Protein AF-A0AAN4IHB3-F1 (afdb_monomer_lite)

Foldseek 3Di:
DDDAWWAWDWDDDPPDIDIDIAAQVNDDDDDDDDDDDFDQDDDDPDADWDADPVGGTGDGPPDQDDDAKDKFWAFDQPIFQQNTKDWDAADKDWDKDWFWWFKFQQAADVVRHTDIDTFTWIWTWDDDPRTIIIHTHGNHDGDHDTPDIDGPRDIIIMDHCPSVD

Radius of gyration: 20.13 Å; chains: 1; bounding box: 43×37×68 Å

Organism: Citrobacter freundii (NCBI:txid546)

Secondary structure (DSSP, 8-state):
-PPPP-EEEEEEETTEEEEEEE-TT--------------PPPPPSSS-EEE-TTS-EEEETTPPP----EEES-SSTTTSGGG-EEEEES-EEE---EEEEEEEEEEE-TTS-EEEEEEEEEEEEEEETTEEEEEEE-S----SEEEEEEE--PPEEEEEGGGT-

pLDDT: mean 88.19, std 8.48, range [37.94, 96.31]

Structure (mmCIF, N/CA/C/O backbone):
data_AF-A0AAN4IHB3-F1
#
_entry.id   AF-A0AAN4IHB3-F1
#
loop_
_atom_site.group_PDB
_atom_site.id
_atom_site.type_symbol
_atom_site.label_atom_id
_atom_site.label_alt_id
_atom_site.label_comp_id
_atom_site.label_asym_id
_atom_site.label_entity_id
_atom_site.label_seq_id
_atom_site.pdbx_PDB_ins_code
_atom_site.Cartn_x
_atom_site.Cartn_y
_atom_site.Cartn_z
_atom_site.occupancy
_atom_site.B_iso_or_equiv
_atom_site.auth_seq_id
_atom_site.auth_comp_id
_atom_site.auth_asym_id
_atom_site.auth_atom_id
_atom_site.pdbx_PDB_model_num
ATOM 1 N N . MET A 1 1 ? -12.078 -13.167 -17.484 1.00 37.94 1 MET A N 1
ATOM 2 C CA . MET A 1 1 ? -10.617 -12.961 -17.366 1.00 37.94 1 MET A CA 1
ATOM 3 C C . MET A 1 1 ? -10.336 -12.475 -15.957 1.00 37.94 1 MET A C 1
ATOM 5 O O . MET A 1 1 ? -11.046 -11.578 -15.523 1.00 37.94 1 MET A O 1
ATOM 9 N N . ALA A 1 2 ? -9.388 -13.082 -15.239 1.00 45.06 2 ALA A N 1
ATOM 10 C CA . ALA A 1 2 ? -9.031 -12.649 -13.887 1.00 45.06 2 ALA A CA 1
ATOM 11 C C . ALA A 1 2 ? -8.479 -11.215 -13.905 1.00 45.06 2 ALA A C 1
ATOM 13 O O . ALA A 1 2 ? -7.777 -10.838 -14.854 1.00 45.06 2 ALA A O 1
ATOM 14 N N . ALA A 1 3 ? -8.816 -10.435 -12.877 1.00 52.41 3 ALA A N 1
ATOM 15 C CA . ALA A 1 3 ? -8.308 -9.084 -12.710 1.00 52.41 3 ALA A CA 1
ATOM 16 C C . ALA A 1 3 ? -6.773 -9.095 -12.721 1.00 52.41 3 ALA A C 1
ATOM 18 O O . ALA A 1 3 ? -6.145 -9.954 -12.103 1.00 52.41 3 ALA A O 1
ATOM 19 N N . GLY A 1 4 ? -6.156 -8.183 -13.472 1.00 57.69 4 GLY A N 1
ATOM 20 C CA . GLY A 1 4 ? -4.711 -7.982 -13.366 1.00 57.69 4 GLY A CA 1
ATOM 21 C C . GLY A 1 4 ? -4.366 -7.355 -12.010 1.00 57.69 4 GLY A C 1
ATOM 22 O O . GLY A 1 4 ? -5.168 -6.559 -11.518 1.00 57.69 4 GLY A O 1
ATOM 23 N N . PRO A 1 5 ? -3.199 -7.661 -11.415 1.00 70.44 5 PRO A N 1
ATOM 24 C CA . PRO A 1 5 ? -2.742 -6.961 -10.219 1.00 70.44 5 PRO A CA 1
ATOM 25 C C . PRO A 1 5 ? -2.648 -5.450 -10.483 1.00 70.44 5 PRO A C 1
ATOM 27 O O . PRO A 1 5 ? -2.349 -5.024 -11.604 1.00 70.44 5 PRO A O 1
ATOM 30 N N . GLY A 1 6 ? -2.973 -4.650 -9.467 1.00 80.19 6 GLY A N 1
ATOM 31 C CA . GLY A 1 6 ? -3.081 -3.197 -9.577 1.00 80.19 6 GLY A CA 1
ATOM 32 C C . GLY A 1 6 ? -2.023 -2.447 -8.774 1.00 80.19 6 GLY A C 1
ATOM 33 O O . GLY A 1 6 ? -1.574 -2.914 -7.728 1.00 80.19 6 GLY A O 1
ATOM 34 N N . LEU A 1 7 ? -1.651 -1.268 -9.273 1.00 86.75 7 LEU A N 1
ATOM 35 C CA . LEU A 1 7 ? -0.982 -0.227 -8.499 1.00 86.75 7 LEU A CA 1
ATOM 36 C C . LEU A 1 7 ? -1.986 0.352 -7.503 1.00 86.75 7 LEU A C 1
ATOM 38 O O . LEU A 1 7 ? -3.104 0.682 -7.906 1.00 86.75 7 LEU A O 1
ATOM 42 N N . ILE A 1 8 ? -1.572 0.513 -6.247 1.00 90.81 8 ILE A N 1
ATOM 43 C CA . ILE A 1 8 ? -2.378 1.128 -5.191 1.00 90.81 8 ILE A CA 1
ATOM 44 C C . ILE A 1 8 ? -1.759 2.480 -4.826 1.00 90.81 8 ILE A C 1
ATOM 46 O O . ILE A 1 8 ? -0.542 2.604 -4.681 1.00 90.81 8 ILE A O 1
ATOM 50 N N . SER A 1 9 ? -2.600 3.493 -4.646 1.00 88.75 9 SER A N 1
ATOM 51 C CA . SER A 1 9 ? -2.222 4.821 -4.169 1.00 88.75 9 SER A CA 1
ATOM 52 C C . SER A 1 9 ? -3.198 5.305 -3.106 1.00 88.75 9 SER A C 1
ATOM 54 O O . SER A 1 9 ? -4.381 4.980 -3.142 1.00 88.75 9 SER A O 1
ATOM 56 N N . ALA A 1 10 ? -2.709 6.119 -2.178 1.00 89.81 10 ALA A N 1
ATOM 57 C CA . ALA A 1 10 ? -3.547 6.827 -1.225 1.00 89.81 10 ALA A CA 1
ATOM 58 C C . ALA A 1 10 ? -3.135 8.296 -1.167 1.00 89.81 10 ALA A C 1
ATOM 60 O O . ALA A 1 10 ? -1.961 8.633 -1.327 1.00 89.81 10 ALA A O 1
ATOM 61 N N . SER A 1 11 ? -4.104 9.169 -0.926 1.00 89.19 11 SER A N 1
ATOM 62 C CA . SER A 1 11 ? -3.882 10.597 -0.740 1.00 89.19 11 SER A CA 1
ATOM 63 C C . SER A 1 11 ? -4.783 11.145 0.361 1.00 89.19 11 SER A C 1
ATOM 65 O O . SER A 1 11 ? -5.817 10.568 0.701 1.00 89.19 11 SER A O 1
ATOM 67 N N . LYS A 1 12 ? -4.373 12.271 0.944 1.00 87.69 12 LYS A N 1
ATOM 68 C CA . LYS A 1 12 ? -5.167 13.021 1.913 1.00 87.69 12 LYS A CA 1
ATOM 69 C C . LYS A 1 12 ? -5.297 14.456 1.426 1.00 87.69 12 LYS A C 1
ATOM 71 O O . LYS A 1 12 ? -4.289 15.106 1.159 1.00 87.69 12 LYS A O 1
ATOM 76 N N . SER A 1 13 ? -6.525 14.955 1.360 1.00 89.44 13 SER A N 1
ATOM 77 C CA . SER A 1 13 ? -6.823 16.361 1.094 1.00 89.44 13 SER A CA 1
ATOM 78 C C . SER A 1 13 ? -7.786 16.874 2.161 1.00 89.44 13 SER A C 1
ATOM 80 O O . SER A 1 13 ? -8.931 16.427 2.256 1.00 89.44 13 SER A O 1
ATOM 82 N N . GLY A 1 14 ? -7.300 17.772 3.024 1.00 87.06 14 GLY A N 1
ATOM 83 C CA . GLY A 1 14 ? -8.036 18.211 4.210 1.00 87.06 14 GLY A CA 1
ATOM 84 C C . GLY A 1 14 ? -8.422 17.026 5.103 1.00 87.06 14 GLY A C 1
ATOM 85 O O . GLY A 1 14 ? -7.555 16.278 5.557 1.00 87.06 14 GLY A O 1
ATOM 86 N N . ASN A 1 15 ? -9.727 16.846 5.316 1.00 82.12 15 ASN A N 1
ATOM 87 C CA . ASN A 1 15 ? -10.295 15.743 6.101 1.00 82.12 15 ASN A CA 1
ATOM 88 C C . ASN A 1 15 ? -10.714 14.530 5.251 1.00 82.12 15 ASN A C 1
ATOM 90 O O . ASN A 1 15 ? -11.292 13.590 5.786 1.00 82.12 15 ASN A O 1
ATOM 94 N N . THR A 1 16 ? -10.443 14.539 3.943 1.00 84.56 16 THR A N 1
ATOM 95 C CA . THR A 1 16 ? -10.779 13.425 3.048 1.00 84.56 16 THR A CA 1
ATOM 96 C C . THR A 1 16 ? -9.549 12.567 2.808 1.00 84.56 16 THR A C 1
ATOM 98 O O . THR A 1 16 ? -8.507 13.077 2.387 1.00 84.56 16 THR A O 1
ATOM 101 N N . PHE A 1 17 ? -9.684 11.267 3.051 1.00 86.06 17 PHE A N 1
ATOM 102 C CA . PHE A 1 17 ? -8.721 10.264 2.620 1.00 86.06 17 PHE A CA 1
ATOM 103 C C . PHE A 1 17 ? -9.268 9.566 1.376 1.00 86.06 17 PHE A C 1
ATOM 105 O O . PHE A 1 17 ? -10.386 9.054 1.400 1.00 86.06 17 PHE A O 1
ATOM 112 N N . SER A 1 18 ? -8.479 9.546 0.308 1.00 89.94 18 SER A N 1
ATOM 113 C CA . SER A 1 18 ? -8.804 8.845 -0.932 1.00 89.94 18 SER A CA 1
ATOM 114 C C . SER A 1 18 ? -7.840 7.689 -1.115 1.00 89.94 18 SER A C 1
ATOM 116 O O . SER A 1 18 ? -6.635 7.842 -0.901 1.00 89.94 18 SER A O 1
ATOM 118 N N . VAL A 1 19 ? -8.369 6.538 -1.514 1.00 90.31 19 VAL A N 1
ATOM 119 C CA . VAL A 1 19 ? -7.569 5.387 -1.923 1.00 90.31 19 VAL A CA 1
ATOM 120 C C . VAL A 1 19 ? -8.023 5.005 -3.315 1.00 90.31 19 VAL A C 1
ATOM 122 O O . VAL A 1 19 ? -9.213 4.835 -3.571 1.00 90.31 19 VAL A O 1
ATOM 125 N N . ASP A 1 20 ? -7.050 4.867 -4.196 1.00 89.06 20 ASP A N 1
ATOM 126 C CA . ASP A 1 20 ? -7.250 4.552 -5.592 1.00 89.06 20 ASP A CA 1
ATOM 127 C C . ASP A 1 20 ? -6.417 3.324 -5.922 1.00 89.06 20 ASP A C 1
ATOM 129 O O . ASP A 1 20 ? -5.296 3.145 -5.440 1.00 89.06 20 ASP A O 1
ATOM 133 N N . ALA A 1 21 ? -6.954 2.478 -6.785 1.00 87.75 21 ALA A N 1
ATOM 134 C CA . ALA A 1 21 ? -6.192 1.402 -7.374 1.00 87.75 21 ALA A CA 1
ATOM 135 C C . ALA A 1 21 ? -6.494 1.330 -8.862 1.00 87.75 21 ALA A C 1
ATOM 137 O O . ALA A 1 21 ? -7.573 1.693 -9.332 1.00 87.75 21 ALA A O 1
ATOM 138 N N . SER A 1 22 ? -5.518 0.878 -9.631 1.00 86.50 22 SER A N 1
ATOM 139 C CA . SER A 1 22 ? -5.685 0.712 -11.068 1.00 86.50 22 SER A CA 1
ATOM 140 C C . SER A 1 22 ? -4.794 -0.405 -11.579 1.00 86.50 22 SER A C 1
ATOM 142 O O . SER A 1 22 ? -3.651 -0.558 -11.160 1.00 86.50 22 SER A O 1
ATOM 144 N N . ASN A 1 23 ? -5.323 -1.199 -12.503 1.00 83.56 23 ASN A N 1
ATOM 145 C CA . ASN A 1 23 ? -4.562 -2.226 -13.201 1.00 83.56 23 ASN A CA 1
ATOM 146 C C . ASN A 1 23 ? -4.462 -1.871 -14.680 1.00 83.56 23 ASN A C 1
ATOM 148 O O . ASN A 1 23 ? -5.404 -1.338 -15.273 1.00 83.56 23 ASN A O 1
ATOM 152 N N . TYR A 1 24 ? -3.338 -2.232 -15.293 1.00 78.56 24 TYR A N 1
ATOM 153 C CA . TYR A 1 24 ? -3.080 -1.931 -16.700 1.00 78.56 24 TYR A CA 1
ATOM 154 C C . TYR A 1 24 ? -4.134 -2.531 -17.647 1.00 78.56 24 TYR A C 1
ATOM 156 O O . TYR A 1 24 ? -4.400 -1.979 -18.712 1.00 78.56 24 TYR A O 1
ATOM 164 N N . ARG A 1 25 ? -4.760 -3.652 -17.256 1.00 80.94 25 ARG A N 1
ATOM 165 C CA . ARG A 1 25 ? -5.794 -4.339 -18.045 1.00 80.94 25 ARG A CA 1
ATOM 166 C C . ARG A 1 25 ? -7.141 -3.623 -18.023 1.00 80.94 25 ARG A C 1
ATOM 168 O O . ARG A 1 25 ? -8.042 -4.055 -18.737 1.00 80.94 25 ARG A O 1
ATOM 175 N N . ARG A 1 26 ? -7.304 -2.587 -17.188 1.00 78.69 26 ARG A N 1
ATOM 176 C CA . ARG A 1 26 ? -8.586 -1.911 -16.919 1.00 78.69 26 ARG A CA 1
ATOM 177 C C . ARG A 1 26 ? -9.715 -2.896 -16.591 1.00 78.69 26 ARG A C 1
ATOM 179 O O . ARG A 1 26 ? -10.878 -2.671 -16.905 1.00 78.69 26 ARG A O 1
ATOM 186 N N . SER A 1 27 ? -9.342 -4.016 -15.981 1.00 82.38 27 SER A N 1
ATOM 187 C CA . SER A 1 27 ? -10.264 -5.057 -15.536 1.00 82.38 27 SER A CA 1
ATOM 188 C C . SER A 1 27 ? -10.912 -4.662 -14.211 1.00 82.38 27 SER A C 1
ATOM 190 O O . SER A 1 27 ? -10.299 -3.936 -13.431 1.00 82.38 27 SER A O 1
ATOM 192 N N . ALA A 1 28 ? -12.137 -5.125 -13.957 1.00 83.44 28 ALA A N 1
ATOM 193 C CA . ALA A 1 28 ? -12.810 -4.909 -12.678 1.00 83.44 28 ALA A CA 1
ATOM 194 C C . ALA A 1 28 ? -12.116 -5.699 -11.555 1.00 83.44 28 ALA A C 1
ATOM 196 O O . ALA A 1 28 ? -11.705 -6.837 -11.772 1.00 83.44 28 ALA A O 1
ATOM 197 N N . PHE A 1 29 ? -12.011 -5.104 -10.368 1.00 84.25 29 PHE A N 1
ATOM 198 C CA . PHE A 1 29 ? -11.476 -5.721 -9.151 1.00 84.25 29 PHE A CA 1
ATOM 199 C C . PHE A 1 29 ? -12.149 -5.102 -7.920 1.00 84.25 29 PHE A C 1
ATOM 201 O O . PHE A 1 29 ? -12.797 -4.060 -8.026 1.00 84.25 29 PHE A O 1
ATOM 208 N N . VAL A 1 30 ? -11.995 -5.746 -6.764 1.00 87.94 30 VAL A N 1
ATOM 209 C CA . VAL A 1 30 ? -12.424 -5.214 -5.466 1.00 87.94 30 VAL A CA 1
ATOM 210 C C . VAL A 1 30 ? -11.193 -4.694 -4.737 1.00 87.94 30 VAL A C 1
ATOM 212 O O . VAL A 1 30 ? -10.177 -5.385 -4.682 1.00 87.94 30 VAL A O 1
ATOM 215 N N . LEU A 1 31 ? -11.283 -3.475 -4.209 1.00 88.25 31 LEU A N 1
ATOM 216 C CA . LEU A 1 31 ? -10.288 -2.908 -3.309 1.00 88.25 31 LEU A CA 1
ATOM 217 C C . LEU A 1 31 ? -10.873 -2.877 -1.902 1.00 88.25 31 LEU A C 1
ATOM 219 O O . LEU A 1 31 ? -11.889 -2.226 -1.669 1.00 88.25 31 LEU A O 1
ATOM 223 N N . GLU A 1 32 ? -10.203 -3.554 -0.982 1.00 91.06 32 GLU A N 1
ATOM 224 C CA . GLU A 1 32 ? -10.460 -3.455 0.448 1.00 91.06 32 GLU A CA 1
ATOM 225 C C . GLU A 1 32 ? -9.400 -2.535 1.061 1.00 91.06 32 GLU A C 1
ATOM 227 O O . GLU A 1 32 ? -8.202 -2.710 0.824 1.00 91.06 32 GLU A O 1
ATOM 232 N N . ALA A 1 33 ? -9.840 -1.500 1.778 1.00 90.06 33 ALA A N 1
ATOM 233 C CA . ALA A 1 33 ? -8.970 -0.464 2.323 1.00 90.06 33 ALA A CA 1
ATOM 234 C C . ALA A 1 33 ? -9.231 -0.278 3.819 1.00 90.06 33 ALA A C 1
ATOM 236 O O . ALA A 1 33 ? -10.370 -0.079 4.240 1.00 90.06 33 ALA A O 1
ATOM 237 N N . TYR A 1 34 ? -8.155 -0.285 4.605 1.00 89.25 34 TYR A N 1
ATOM 238 C CA . TYR A 1 34 ? -8.191 -0.094 6.052 1.00 89.25 34 TYR A CA 1
ATOM 239 C C . TYR A 1 34 ? -7.647 1.293 6.392 1.00 89.25 34 TYR A C 1
ATOM 241 O O . TYR A 1 34 ? -6.528 1.642 6.008 1.00 89.25 34 TYR A O 1
ATOM 249 N N . PHE A 1 35 ? -8.429 2.079 7.131 1.00 85.38 35 PHE A N 1
ATOM 250 C CA . PHE A 1 35 ? -8.021 3.395 7.613 1.00 85.38 35 PHE A CA 1
ATOM 251 C C . PHE A 1 35 ? -7.749 3.332 9.111 1.00 85.38 35 PHE A C 1
ATOM 253 O O . PHE A 1 35 ? -8.663 3.153 9.911 1.00 85.38 35 PHE A O 1
ATOM 260 N N . PHE A 1 36 ? -6.488 3.530 9.485 1.00 84.12 36 PHE A N 1
ATOM 261 C CA . PHE A 1 36 ? -6.084 3.710 10.875 1.00 84.12 36 PHE A CA 1
ATOM 262 C C . PHE A 1 36 ? -5.832 5.194 11.109 1.00 84.12 36 PHE A C 1
ATOM 264 O O . PHE A 1 36 ? -4.898 5.772 10.552 1.00 84.12 36 PHE A O 1
ATOM 271 N N . ALA A 1 37 ? -6.693 5.825 11.899 1.00 77.56 37 ALA A N 1
ATOM 272 C CA . ALA A 1 37 ? -6.620 7.248 12.184 1.00 77.56 37 ALA A CA 1
ATOM 273 C C . ALA A 1 37 ? -6.979 7.526 13.643 1.00 77.56 37 ALA A C 1
ATOM 275 O O . ALA A 1 37 ? -7.734 6.785 14.267 1.00 77.56 37 ALA A O 1
ATOM 276 N N . ILE A 1 38 ? -6.436 8.624 14.167 1.00 75.44 38 ILE A N 1
ATOM 277 C CA . ILE A 1 38 ? -6.793 9.159 15.477 1.00 75.44 38 ILE A CA 1
ATOM 278 C C . ILE A 1 38 ? -7.868 10.214 15.224 1.00 75.44 38 ILE A C 1
ATOM 280 O O . ILE A 1 38 ? -7.575 11.299 14.721 1.00 75.44 38 ILE A O 1
ATOM 284 N N . TYR A 1 39 ? -9.118 9.872 15.505 1.00 75.25 39 TYR A N 1
ATOM 285 C CA . TYR A 1 39 ? -10.249 10.793 15.483 1.00 75.25 39 TYR A CA 1
ATOM 286 C C . TYR A 1 39 ? -11.057 10.621 16.770 1.00 75.25 39 TYR A C 1
ATOM 288 O O . TYR A 1 39 ? -11.028 9.534 17.352 1.00 75.25 39 TYR A O 1
ATOM 296 N N . PRO A 1 40 ? -11.771 11.667 17.226 1.00 74.00 40 PRO A N 1
ATOM 297 C CA . PRO A 1 40 ? -12.680 11.535 18.354 1.00 74.00 40 PRO A CA 1
ATOM 298 C C . PRO A 1 40 ? -13.681 10.414 18.079 1.00 74.00 40 PRO A C 1
ATOM 300 O O . PRO A 1 40 ? -14.402 10.445 17.078 1.00 74.00 40 PRO A O 1
ATOM 303 N N . LEU A 1 41 ? -13.691 9.405 18.943 1.00 79.12 41 LEU A N 1
ATOM 304 C CA . LEU A 1 41 ? -14.595 8.272 18.806 1.00 79.12 41 LEU A CA 1
ATOM 305 C C . LEU A 1 41 ? -16.010 8.669 19.240 1.00 79.12 41 LEU A C 1
ATOM 307 O O . LEU A 1 41 ? -16.208 9.577 20.050 1.00 79.12 41 LEU A O 1
ATOM 311 N N . THR A 1 42 ? -17.008 7.960 18.725 1.00 85.69 42 THR A N 1
ATOM 312 C CA . THR A 1 42 ? -18.381 8.040 19.231 1.00 85.69 42 THR A CA 1
ATOM 313 C C . THR A 1 42 ? -18.539 7.132 20.443 1.00 85.69 42 THR A C 1
ATOM 315 O O . THR A 1 42 ? -18.002 6.025 20.455 1.00 85.69 42 THR A O 1
ATOM 318 N N . LEU A 1 43 ? -19.285 7.584 21.455 1.00 90.56 43 LEU A N 1
ATOM 319 C CA . LEU A 1 43 ? -19.589 6.761 22.626 1.00 90.56 43 LEU A CA 1
ATOM 320 C C . LEU A 1 43 ? -20.286 5.461 22.180 1.00 90.56 43 LEU A C 1
ATOM 322 O O . LEU A 1 43 ? -21.291 5.552 21.468 1.00 90.56 43 LEU A O 1
ATOM 326 N N . PRO A 1 44 ? -19.789 4.276 22.579 1.00 89.81 44 PRO A N 1
ATOM 327 C CA . PRO A 1 44 ? -20.403 3.020 22.187 1.00 89.81 44 PRO A CA 1
ATOM 328 C C . PRO A 1 44 ? -21.726 2.840 22.935 1.00 89.81 44 PRO A C 1
ATOM 330 O O . PRO A 1 44 ? -21.910 3.333 24.051 1.00 89.81 44 PRO A O 1
ATOM 333 N N . ALA A 1 45 ? -22.654 2.093 22.339 1.00 92.94 45 ALA A N 1
ATOM 334 C CA . ALA A 1 45 ? -23.946 1.806 22.965 1.00 92.94 45 ALA A CA 1
ATOM 335 C C . ALA A 1 45 ? -23.817 0.965 24.254 1.00 92.94 45 ALA A C 1
ATOM 337 O O . ALA A 1 45 ? -24.725 0.959 25.084 1.00 92.94 45 ALA A O 1
ATOM 338 N N . TRP A 1 46 ? -22.710 0.239 24.414 1.00 93.25 46 TRP A N 1
ATOM 339 C CA . TRP A 1 46 ? -22.420 -0.624 25.554 1.00 93.25 46 TRP A CA 1
ATOM 340 C C . TRP A 1 46 ? -20.909 -0.821 25.699 1.00 93.25 46 TRP A C 1
ATOM 342 O O . TRP A 1 46 ? -20.167 -0.644 24.738 1.00 93.25 46 TRP A O 1
ATOM 352 N N . GLY A 1 47 ? -20.467 -1.260 26.878 1.00 91.50 47 GLY A N 1
ATOM 353 C CA . GLY A 1 47 ? -19.087 -1.685 27.107 1.00 91.50 47 GLY A CA 1
ATOM 354 C C . GLY A 1 47 ? -18.236 -0.640 27.820 1.00 91.50 47 GLY A C 1
ATOM 355 O O . GLY A 1 47 ? -18.664 -0.058 28.816 1.00 91.50 47 GLY A O 1
ATOM 356 N N . VAL A 1 48 ? -16.999 -0.474 27.353 1.00 92.12 48 VAL A N 1
ATOM 357 C CA . VAL A 1 48 ? -15.979 0.358 28.000 1.00 92.12 48 VAL A CA 1
ATOM 358 C C . VAL A 1 48 ? -15.640 1.518 27.084 1.00 92.12 48 VAL A C 1
ATOM 360 O O . VAL A 1 48 ? -15.409 1.333 25.893 1.00 92.12 48 VAL A O 1
ATOM 363 N N . ALA A 1 49 ? -15.572 2.702 27.674 1.00 93.62 49 ALA A N 1
ATOM 364 C CA . ALA A 1 49 ? -15.137 3.932 27.045 1.00 93.62 49 ALA A CA 1
ATOM 365 C C . ALA A 1 49 ? -14.023 4.540 27.907 1.00 93.62 49 ALA A C 1
ATOM 367 O O . ALA A 1 49 ? -14.107 4.530 29.136 1.00 93.62 49 ALA A O 1
ATOM 368 N N . ILE A 1 50 ? -12.957 5.009 27.264 1.00 90.69 50 ILE A N 1
ATOM 369 C CA . ILE A 1 50 ? -11.793 5.615 27.911 1.00 90.69 50 ILE A CA 1
ATOM 370 C C . ILE A 1 50 ? -11.613 7.007 27.322 1.00 90.69 50 ILE A C 1
ATOM 372 O O . ILE A 1 50 ? -11.508 7.159 26.103 1.00 90.69 50 ILE A O 1
ATOM 376 N N . TRP A 1 51 ? -11.554 8.003 28.198 1.00 93.06 51 TRP A N 1
ATOM 377 C CA . TRP A 1 51 ? -11.324 9.397 27.846 1.00 93.06 51 TRP A CA 1
ATOM 378 C C . TRP A 1 51 ? -9.903 9.821 28.211 1.00 93.06 51 TRP A C 1
ATOM 380 O O . TRP A 1 51 ? -9.319 9.280 29.154 1.00 93.06 51 TRP A O 1
ATOM 390 N N . ASP A 1 52 ? -9.360 10.783 27.468 1.00 91.19 52 ASP A N 1
ATOM 391 C CA . ASP A 1 52 ? -8.169 11.518 27.896 1.00 91.19 52 ASP A CA 1
ATOM 392 C C . ASP A 1 52 ? -8.497 12.525 29.017 1.00 91.19 52 ASP A C 1
ATOM 394 O O . ASP A 1 52 ? -9.640 12.637 29.475 1.00 91.19 52 ASP A O 1
ATOM 398 N N . ALA A 1 53 ? -7.474 13.232 29.507 1.00 94.44 53 ALA A N 1
ATOM 399 C CA . ALA A 1 53 ? -7.624 14.189 30.604 1.00 94.44 53 ALA A CA 1
ATOM 400 C C . ALA A 1 53 ? -8.489 15.401 30.213 1.00 94.44 53 ALA A C 1
ATOM 402 O O . ALA A 1 53 ? -9.094 16.039 31.075 1.00 94.44 53 ALA A O 1
ATOM 403 N N . GLU A 1 54 ? -8.564 15.700 28.919 1.00 92.75 54 GLU A N 1
ATOM 404 C CA . GLU A 1 54 ? -9.329 16.784 28.318 1.00 92.75 54 GLU A CA 1
ATOM 405 C C . GLU A 1 54 ? -10.798 16.405 28.047 1.00 92.75 54 GLU A C 1
ATOM 407 O O . GLU A 1 54 ? -11.603 17.269 27.692 1.00 92.75 54 GLU A O 1
ATOM 412 N N . GLY A 1 55 ? -11.178 15.138 28.251 1.00 89.50 55 GLY A N 1
ATOM 413 C CA . GLY A 1 55 ? -12.541 14.638 28.062 1.00 89.50 55 GLY A CA 1
ATOM 414 C C . GLY A 1 55 ? -12.859 14.189 26.633 1.00 89.50 55 GLY A C 1
ATOM 415 O O . GLY A 1 55 ? -14.032 14.011 26.295 1.00 89.50 55 GLY A O 1
ATOM 416 N N . THR A 1 56 ? -11.852 13.972 25.788 1.00 89.69 56 THR A N 1
ATOM 417 C CA . THR A 1 56 ? -12.008 13.383 24.452 1.00 89.69 56 THR A CA 1
ATOM 418 C C . THR A 1 56 ? -12.046 11.865 24.560 1.00 89.69 56 THR A C 1
ATOM 420 O O . THR A 1 56 ? -11.217 11.258 25.233 1.00 89.69 56 THR A O 1
ATOM 423 N N . LEU A 1 57 ? -13.000 11.220 23.885 1.00 88.75 57 LEU A N 1
ATOM 424 C CA . LEU A 1 57 ? -13.079 9.761 23.854 1.00 88.75 57 LEU A CA 1
ATOM 425 C C . LEU A 1 57 ? -11.970 9.186 22.957 1.00 88.75 57 LEU A C 1
ATOM 427 O O . LEU A 1 57 ? -11.978 9.421 21.745 1.00 88.75 57 LEU A O 1
ATOM 431 N N . VAL A 1 58 ? -11.041 8.427 23.548 1.00 88.44 58 VAL A N 1
ATOM 432 C CA . VAL A 1 58 ? -9.821 7.938 22.876 1.00 88.44 58 VAL A CA 1
ATOM 433 C C . VAL A 1 58 ? -9.828 6.444 22.574 1.00 88.44 58 VAL A C 1
ATOM 435 O O . VAL A 1 58 ? -9.216 6.028 21.594 1.00 88.44 58 VAL A O 1
ATOM 438 N N . LEU A 1 59 ? -10.525 5.628 23.371 1.00 88.38 59 LEU A N 1
ATOM 439 C CA . LEU A 1 59 ? -10.679 4.191 23.128 1.00 88.38 59 LEU A CA 1
ATOM 440 C C . LEU A 1 59 ? -12.057 3.706 23.573 1.00 88.38 59 LEU A C 1
ATOM 442 O O . LEU A 1 59 ? -12.614 4.178 24.564 1.00 88.38 59 LEU A O 1
ATOM 446 N N . THR A 1 60 ? -12.578 2.719 22.855 1.00 90.62 60 THR A N 1
ATOM 447 C CA . THR A 1 60 ? -13.820 2.014 23.180 1.00 90.62 60 THR A CA 1
ATOM 448 C C . THR A 1 60 ? -13.626 0.508 23.026 1.00 90.62 60 THR A C 1
ATOM 450 O O . THR A 1 60 ? -12.658 0.066 22.408 1.00 90.62 60 THR A O 1
ATOM 453 N N . ASN A 1 61 ? -14.562 -0.299 23.522 1.00 87.62 61 ASN A N 1
ATOM 454 C CA . ASN A 1 61 ? -14.612 -1.738 23.232 1.00 87.62 61 ASN A CA 1
ATOM 455 C C . ASN A 1 61 ? -14.800 -2.068 21.739 1.00 87.62 61 ASN A C 1
ATOM 457 O O . ASN A 1 61 ? -14.581 -3.210 21.349 1.00 87.62 61 ASN A O 1
ATOM 461 N N . GLU A 1 62 ? -15.205 -1.100 20.917 1.00 86.00 62 GLU A N 1
ATOM 462 C CA . GLU A 1 62 ? -15.337 -1.255 19.463 1.00 86.00 62 GLU A CA 1
ATOM 463 C C . GLU A 1 62 ? -14.062 -0.819 18.715 1.00 86.00 62 GLU A C 1
ATOM 465 O O . GLU A 1 62 ? -13.932 -1.038 17.510 1.00 86.00 62 GLU A O 1
ATOM 470 N N . SER A 1 63 ? -13.091 -0.222 19.415 1.00 85.62 63 SER A N 1
ATOM 471 C CA . SER A 1 63 ? -11.838 0.237 18.820 1.00 85.62 63 SER A CA 1
ATOM 472 C C . SER A 1 63 ? -10.931 -0.938 18.455 1.00 85.62 63 SER A C 1
ATOM 474 O O . SER A 1 63 ? -10.606 -1.777 19.294 1.00 85.62 63 SER A O 1
ATOM 476 N N . ARG A 1 64 ? -10.446 -0.953 17.210 1.00 84.50 64 ARG A N 1
ATOM 477 C CA . ARG A 1 64 ? -9.398 -1.875 16.751 1.00 84.50 64 ARG A CA 1
ATOM 478 C C . ARG A 1 64 ? -8.058 -1.144 16.727 1.00 84.50 64 ARG A C 1
ATOM 480 O O . ARG A 1 64 ? -7.932 -0.094 16.101 1.00 84.50 64 ARG A O 1
ATOM 487 N N . VAL A 1 65 ? -7.065 -1.687 17.428 1.00 83.06 65 VAL A N 1
ATOM 488 C CA . VAL A 1 65 ? -5.727 -1.089 17.538 1.00 83.06 65 VAL A CA 1
ATOM 489 C C . VAL A 1 65 ? -4.801 -1.701 16.494 1.00 83.06 65 VAL A C 1
ATOM 491 O O . VAL A 1 65 ? -4.657 -2.921 16.426 1.00 83.06 65 VAL A O 1
ATOM 494 N N . LEU A 1 66 ? -4.132 -0.846 15.720 1.00 88.62 66 LEU A N 1
ATOM 495 C CA . LEU A 1 66 ? -3.053 -1.250 14.823 1.00 88.62 66 LEU A CA 1
ATOM 496 C C . LEU A 1 66 ? -1.871 -1.768 15.650 1.00 88.62 66 LEU A C 1
ATOM 498 O O . LEU A 1 66 ? -1.247 -0.991 16.372 1.00 88.62 66 LEU A O 1
ATOM 502 N N . SER A 1 67 ? -1.575 -3.065 15.572 1.00 82.94 67 SER A N 1
ATOM 503 C CA . SER A 1 67 ? -0.628 -3.710 16.499 1.00 82.94 67 SER A CA 1
ATOM 504 C C . SER A 1 67 ? 0.410 -4.620 15.837 1.00 82.94 67 SER A C 1
ATOM 506 O O . SER A 1 67 ? 1.477 -4.834 16.408 1.00 82.94 67 SER A O 1
ATOM 508 N N . ASP A 1 68 ? 0.158 -5.104 14.623 1.00 87.88 68 ASP A N 1
ATOM 509 C CA . ASP A 1 68 ? 0.923 -6.162 13.951 1.00 87.88 68 ASP A CA 1
ATOM 510 C C . ASP A 1 68 ? 1.567 -5.695 12.631 1.00 87.88 68 ASP A C 1
ATOM 512 O O . ASP A 1 68 ? 1.568 -6.391 11.611 1.00 87.88 68 ASP A O 1
ATOM 516 N N . LEU A 1 69 ? 2.166 -4.500 12.661 1.00 93.62 69 LEU A N 1
ATOM 517 C CA . LEU A 1 69 ? 2.932 -3.973 11.533 1.00 93.62 69 LEU A CA 1
ATOM 518 C C . LEU A 1 69 ? 4.114 -4.888 11.198 1.00 93.62 69 LEU A C 1
ATOM 520 O O . LEU A 1 69 ? 5.010 -5.118 12.010 1.00 93.62 69 LEU A O 1
ATOM 524 N N . THR A 1 70 ? 4.138 -5.35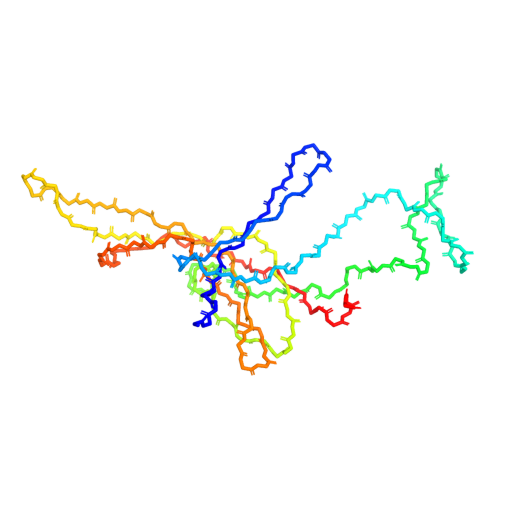9 9.959 1.00 95.44 70 THR A N 1
ATOM 525 C CA . THR A 1 70 ? 5.191 -6.204 9.407 1.00 95.44 70 THR A CA 1
ATOM 526 C C . THR A 1 70 ? 5.973 -5.440 8.351 1.00 95.44 70 THR A C 1
ATOM 528 O O . THR A 1 70 ? 5.40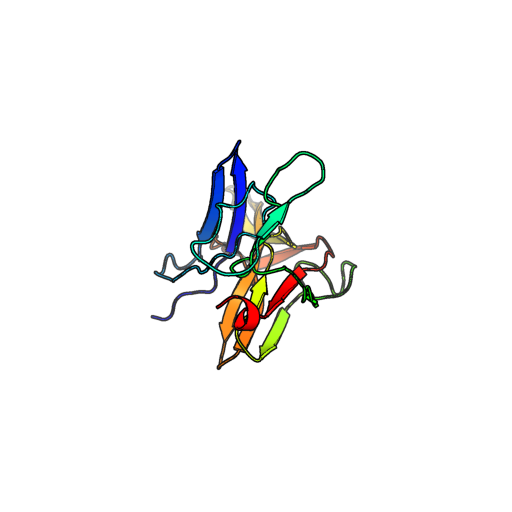6 -4.909 7.398 1.00 95.44 70 THR A O 1
ATOM 531 N N . THR A 1 71 ? 7.295 -5.424 8.489 1.00 95.19 71 THR A N 1
ATOM 532 C CA . THR A 1 71 ? 8.200 -4.861 7.482 1.00 95.19 71 THR A CA 1
ATOM 533 C C . THR A 1 71 ? 8.549 -5.916 6.436 1.00 95.19 71 THR A C 1
ATOM 535 O O . THR A 1 71 ? 9.017 -7.005 6.771 1.00 95.19 71 THR A O 1
ATOM 538 N N . ILE A 1 72 ? 8.358 -5.587 5.160 1.00 94.00 72 ILE A N 1
ATOM 539 C CA . ILE A 1 72 ? 8.663 -6.441 4.012 1.00 94.00 72 ILE A CA 1
ATOM 540 C C . ILE A 1 72 ? 9.805 -5.832 3.200 1.00 94.00 72 ILE A C 1
ATOM 542 O O . ILE A 1 72 ? 9.761 -4.670 2.792 1.00 94.00 72 ILE A O 1
ATOM 546 N N . GLY A 1 73 ? 10.797 -6.671 2.907 1.00 90.06 73 GLY A N 1
ATOM 547 C CA . GLY A 1 73 ? 12.019 -6.282 2.211 1.00 90.06 73 GLY A CA 1
ATOM 548 C C . GLY A 1 73 ? 13.105 -5.817 3.177 1.00 90.06 73 GLY A C 1
ATOM 549 O O . GLY A 1 73 ? 12.899 -5.746 4.388 1.00 90.06 73 GLY A O 1
ATOM 550 N N . SER A 1 74 ? 14.268 -5.496 2.620 1.00 90.56 74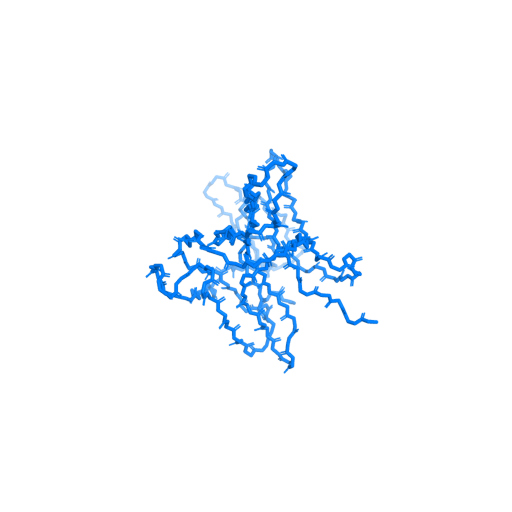 SER A N 1
ATOM 551 C CA . SER A 1 74 ? 15.375 -4.900 3.367 1.00 90.56 74 SER A CA 1
ATOM 552 C C . SER A 1 74 ? 15.748 -3.569 2.723 1.00 90.56 74 SER A C 1
ATOM 554 O O . SER A 1 74 ? 15.753 -3.491 1.493 1.00 90.56 74 SER A O 1
ATOM 556 N N . PRO A 1 75 ? 16.085 -2.531 3.509 1.00 85.50 75 PRO A N 1
ATOM 557 C CA . PRO A 1 75 ? 16.542 -1.271 2.943 1.00 85.50 75 PRO A CA 1
ATOM 558 C C . PRO A 1 75 ? 17.769 -1.470 2.042 1.00 85.50 75 PRO A C 1
ATOM 560 O O . PRO A 1 75 ? 18.691 -2.210 2.387 1.00 85.50 75 PRO A O 1
ATOM 563 N N . GLY A 1 76 ? 17.792 -0.778 0.906 1.00 87.31 76 GLY A N 1
ATOM 564 C CA . GLY A 1 76 ? 18.876 -0.803 -0.073 1.00 87.31 76 GLY A CA 1
ATOM 565 C C . GLY A 1 76 ? 18.419 -1.181 -1.484 1.00 87.31 76 GLY A C 1
ATOM 566 O O . GLY A 1 76 ? 17.428 -1.875 -1.692 1.00 87.31 76 GLY A O 1
ATOM 567 N N . ALA A 1 77 ? 19.177 -0.736 -2.488 1.00 78.19 77 ALA A N 1
ATOM 568 C CA . ALA A 1 77 ? 18.809 -0.886 -3.898 1.00 78.19 77 ALA A CA 1
ATOM 569 C C . ALA A 1 77 ? 18.807 -2.339 -4.414 1.00 78.19 77 ALA A C 1
ATOM 571 O O . ALA A 1 77 ? 18.248 -2.598 -5.475 1.00 78.19 77 ALA A O 1
ATOM 572 N N . VAL A 1 78 ? 19.427 -3.290 -3.707 1.00 82.06 78 VAL A N 1
ATOM 573 C CA . VAL A 1 78 ? 19.500 -4.695 -4.151 1.00 82.06 78 VAL A CA 1
ATOM 574 C C . VAL A 1 78 ? 18.268 -5.491 -3.712 1.00 82.06 78 VAL A C 1
ATOM 576 O O . VAL A 1 78 ? 17.761 -6.296 -4.484 1.00 82.06 78 VAL A O 1
ATOM 579 N N . SER A 1 79 ? 17.749 -5.240 -2.509 1.00 82.88 79 SER A N 1
ATOM 580 C CA . SER A 1 79 ? 16.702 -6.054 -1.867 1.00 82.88 79 SER A CA 1
ATOM 581 C C . SER A 1 79 ? 15.435 -5.281 -1.473 1.00 82.88 79 SER A C 1
ATOM 583 O O . SER A 1 79 ? 14.480 -5.896 -0.995 1.00 82.88 79 SER A O 1
ATOM 585 N N . GLY A 1 80 ? 15.411 -3.961 -1.675 1.00 90.69 80 GLY A N 1
ATOM 586 C CA . GLY A 1 80 ? 14.270 -3.089 -1.398 1.00 90.69 80 GLY A CA 1
ATOM 587 C C . GLY A 1 80 ? 13.599 -2.537 -2.660 1.00 90.69 80 GLY A C 1
ATOM 588 O O . GLY A 1 80 ? 14.047 -2.770 -3.786 1.00 90.69 80 GLY A O 1
ATOM 589 N N . GLY A 1 81 ? 12.524 -1.777 -2.459 1.00 93.38 81 GLY A N 1
ATOM 590 C CA . GLY A 1 81 ? 11.772 -1.057 -3.485 1.00 93.38 81 GLY A CA 1
ATOM 591 C C . GLY A 1 81 ? 11.247 -1.966 -4.598 1.00 93.38 81 GLY A C 1
ATOM 592 O O . GLY A 1 81 ? 10.513 -2.917 -4.335 1.00 93.38 81 GLY A O 1
ATOM 593 N N . LEU A 1 82 ? 11.631 -1.676 -5.847 1.00 93.19 82 LEU A N 1
ATOM 594 C CA . LEU A 1 82 ? 11.197 -2.409 -7.049 1.00 93.19 82 LEU A CA 1
ATOM 595 C C . LEU A 1 82 ? 11.481 -3.912 -6.998 1.00 93.19 82 LEU A C 1
ATOM 597 O O . LEU A 1 82 ? 10.785 -4.689 -7.646 1.00 93.19 82 LEU A O 1
ATOM 601 N N . ASN A 1 83 ? 12.507 -4.308 -6.246 1.00 93.12 83 ASN A N 1
ATOM 602 C CA . ASN A 1 83 ? 12.973 -5.689 -6.188 1.00 93.12 83 ASN A CA 1
ATOM 603 C C . ASN A 1 83 ? 12.207 -6.532 -5.161 1.00 93.12 83 ASN A C 1
ATOM 605 O O . ASN A 1 83 ? 12.468 -7.728 -5.035 1.00 93.12 83 ASN A O 1
ATOM 609 N N . ILE A 1 84 ? 11.275 -5.931 -4.413 1.00 94.88 84 ILE A N 1
ATOM 610 C CA . ILE A 1 84 ? 10.437 -6.672 -3.477 1.00 94.88 84 ILE A CA 1
ATOM 611 C C . ILE A 1 84 ? 9.415 -7.492 -4.266 1.00 94.88 84 ILE A C 1
ATOM 613 O O . ILE A 1 84 ? 8.568 -6.947 -4.974 1.00 94.88 84 ILE A O 1
ATOM 617 N N . ASP A 1 85 ? 9.474 -8.809 -4.084 1.00 94.25 85 ASP A N 1
ATOM 618 C CA . ASP A 1 85 ? 8.449 -9.744 -4.526 1.00 94.25 85 ASP A CA 1
ATOM 619 C C . ASP A 1 85 ? 8.281 -10.856 -3.483 1.00 94.25 85 ASP A C 1
ATOM 621 O O . ASP A 1 85 ? 9.130 -11.740 -3.334 1.00 94.25 85 ASP A O 1
ATOM 625 N N . LYS A 1 86 ? 7.207 -10.774 -2.696 1.00 94.69 86 LYS A N 1
ATOM 626 C CA . LYS A 1 86 ? 6.997 -11.613 -1.516 1.00 94.69 86 LYS A CA 1
ATOM 627 C C . LYS A 1 86 ? 5.631 -12.278 -1.554 1.00 94.69 86 LYS A C 1
ATOM 629 O O . LYS A 1 86 ? 4.613 -11.626 -1.750 1.00 94.69 86 LYS A O 1
ATOM 634 N N . TYR A 1 87 ? 5.617 -13.581 -1.298 1.00 96.31 87 TYR A N 1
ATOM 635 C CA . TYR A 1 87 ? 4.403 -14.317 -0.966 1.00 96.31 87 TYR A CA 1
ATOM 636 C C . TYR A 1 87 ? 4.233 -14.401 0.551 1.00 96.31 87 TYR A C 1
ATOM 638 O O . TYR A 1 87 ? 5.197 -14.699 1.267 1.00 96.31 87 TYR A O 1
ATOM 646 N N . MET A 1 88 ? 3.012 -14.170 1.025 1.00 95.88 88 MET A N 1
ATOM 647 C CA . MET A 1 88 ? 2.621 -14.311 2.424 1.00 95.88 88 MET A CA 1
ATOM 648 C C . MET A 1 88 ? 1.330 -15.121 2.519 1.00 95.88 88 MET A C 1
ATOM 650 O O . MET A 1 88 ? 0.392 -14.882 1.766 1.00 95.88 88 MET A O 1
ATOM 654 N N . ALA A 1 89 ? 1.277 -16.092 3.430 1.00 95.94 89 ALA A N 1
ATOM 655 C CA . ALA A 1 89 ? 0.073 -16.892 3.636 1.00 95.94 89 ALA A CA 1
ATOM 656 C C . ALA A 1 89 ? -1.045 -16.044 4.267 1.00 95.94 89 ALA A C 1
ATOM 658 O O . ALA A 1 89 ? -0.776 -15.256 5.175 1.00 95.94 89 ALA A O 1
ATOM 659 N N . GLY A 1 90 ? -2.288 -16.241 3.818 1.00 94.44 90 GLY A N 1
ATOM 660 C CA . GLY A 1 90 ? -3.445 -15.456 4.258 1.00 94.44 90 GLY A CA 1
ATOM 661 C C . GLY A 1 90 ? -3.594 -14.114 3.534 1.00 94.44 90 GLY A C 1
ATOM 662 O O . GLY A 1 90 ? -2.899 -13.835 2.552 1.00 94.44 90 GLY A O 1
ATOM 663 N N . LYS A 1 91 ? -4.525 -13.291 4.022 1.00 94.31 91 LYS A N 1
ATOM 664 C CA . LYS A 1 91 ? -4.814 -11.959 3.487 1.00 94.31 91 LYS A CA 1
ATOM 665 C C . LYS A 1 91 ? -3.947 -10.897 4.159 1.00 94.31 91 LYS A C 1
ATOM 667 O O . LYS A 1 91 ? -3.869 -10.829 5.386 1.00 94.31 91 LYS A O 1
ATOM 672 N N . TRP A 1 92 ? -3.293 -10.079 3.343 1.00 95.25 92 TRP A N 1
ATOM 673 C CA . TRP A 1 92 ? -2.415 -9.008 3.799 1.00 95.25 92 TRP A CA 1
ATOM 674 C C . TRP A 1 92 ? -2.744 -7.700 3.092 1.00 95.25 92 TRP A C 1
ATOM 676 O O . TRP A 1 92 ? -2.877 -7.662 1.869 1.00 95.25 92 TRP A O 1
ATOM 686 N N . ALA A 1 93 ? -2.802 -6.620 3.865 1.00 93.81 93 ALA A N 1
ATOM 687 C CA . ALA A 1 93 ? -2.877 -5.264 3.344 1.00 93.81 93 ALA A CA 1
ATOM 688 C C . ALA A 1 93 ? -1.500 -4.601 3.424 1.00 93.81 93 ALA A C 1
ATOM 690 O O . ALA A 1 93 ? -0.683 -4.922 4.287 1.00 93.81 93 ALA A O 1
ATOM 691 N N . VAL A 1 94 ? -1.239 -3.669 2.512 1.00 94.69 94 VAL A N 1
ATOM 692 C CA . VAL A 1 94 ? 0.045 -2.971 2.387 1.00 94.69 94 VAL A CA 1
ATOM 693 C C . VAL A 1 94 ? -0.168 -1.472 2.378 1.00 94.69 94 VAL A C 1
ATOM 695 O O . VAL A 1 94 ? -1.176 -0.981 1.868 1.00 94.69 94 VAL A O 1
ATOM 698 N N . ASN A 1 95 ? 0.799 -0.726 2.900 1.00 92.94 95 ASN A N 1
ATOM 699 C CA . ASN A 1 95 ? 0.773 0.717 2.764 1.00 92.94 95 ASN A CA 1
ATOM 700 C C . ASN A 1 95 ? 1.096 1.123 1.306 1.00 92.94 95 ASN A C 1
ATOM 702 O O . ASN A 1 95 ? 2.072 0.637 0.720 1.00 92.94 95 ASN A O 1
ATOM 706 N N . PRO A 1 96 ? 0.307 2.022 0.690 1.00 91.69 96 PRO A N 1
ATOM 707 C CA . PRO A 1 96 ? 0.610 2.517 -0.650 1.00 91.69 96 PRO A CA 1
ATOM 708 C C . PRO A 1 96 ? 1.886 3.366 -0.649 1.00 91.69 96 PRO A C 1
ATOM 710 O O . PRO A 1 96 ? 1.997 4.328 0.111 1.00 91.69 96 PRO A O 1
ATOM 713 N N . MET A 1 97 ? 2.855 3.017 -1.497 1.00 91.44 97 MET A N 1
ATOM 714 C CA . MET A 1 97 ? 4.141 3.714 -1.613 1.00 91.44 97 MET A CA 1
ATOM 715 C C . MET A 1 97 ? 4.656 3.678 -3.053 1.00 91.44 97 MET A C 1
ATOM 717 O O . MET A 1 97 ? 4.389 2.727 -3.786 1.00 91.44 97 MET A O 1
ATOM 721 N N . GLY A 1 98 ? 5.444 4.680 -3.448 1.00 91.75 98 GLY A N 1
ATOM 722 C CA . GLY A 1 98 ? 6.236 4.626 -4.680 1.00 91.75 98 GLY A CA 1
ATOM 723 C C . GLY A 1 98 ? 7.499 3.794 -4.465 1.00 91.75 98 GLY A C 1
ATOM 724 O O . GLY A 1 98 ? 8.277 4.083 -3.562 1.00 91.75 98 GLY A O 1
ATOM 725 N N . LEU A 1 99 ? 7.713 2.769 -5.289 1.00 94.31 99 LEU A N 1
ATOM 726 C CA . LEU A 1 99 ? 8.853 1.852 -5.175 1.00 94.31 99 LEU A CA 1
ATOM 727 C C . LEU A 1 99 ? 9.990 2.201 -6.140 1.00 94.31 99 LEU A C 1
ATOM 729 O O . LEU A 1 99 ? 11.124 1.762 -5.930 1.00 94.31 99 LEU A O 1
ATOM 733 N N . GLY A 1 100 ? 9.711 3.014 -7.158 1.00 93.69 100 GLY A N 1
ATOM 734 C CA . GLY A 1 100 ? 10.684 3.467 -8.142 1.00 93.69 100 GLY A CA 1
ATOM 735 C C . GLY A 1 100 ? 10.076 3.549 -9.535 1.00 93.69 100 GLY A C 1
ATOM 736 O O . GLY A 1 100 ? 8.860 3.671 -9.683 1.00 93.69 100 GLY A O 1
ATOM 737 N N . SER A 1 101 ? 10.917 3.430 -10.557 1.00 92.94 101 SER A N 1
ATOM 738 C CA . SER A 1 101 ? 10.469 3.361 -11.944 1.00 92.94 101 SER A CA 1
ATOM 739 C C . SER A 1 101 ? 11.320 2.422 -12.793 1.00 92.94 101 SER A C 1
ATOM 741 O O . SER A 1 101 ? 12.495 2.166 -12.512 1.00 92.94 101 SER A O 1
ATOM 743 N N . VAL A 1 102 ? 1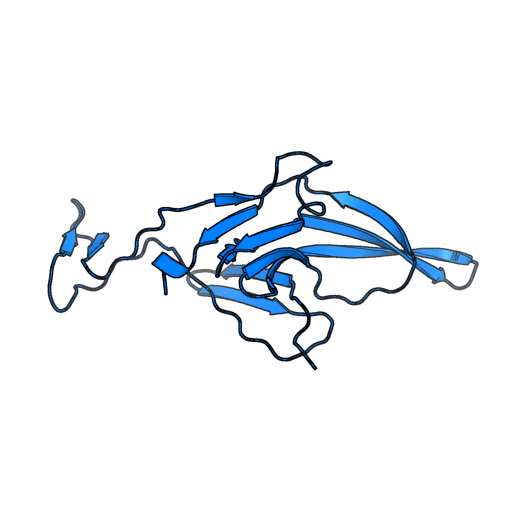0.716 1.907 -13.861 1.00 92.19 102 VAL A N 1
ATOM 744 C CA . VAL A 1 102 ? 11.419 1.193 -14.931 1.00 92.19 102 VAL A CA 1
ATOM 745 C C . VAL A 1 102 ? 11.584 2.143 -16.112 1.00 92.19 102 VAL A C 1
ATOM 747 O O . VAL A 1 102 ? 10.623 2.782 -16.534 1.00 92.19 102 VAL A O 1
ATOM 750 N N . ILE A 1 103 ? 12.799 2.233 -16.649 1.00 92.62 103 ILE A N 1
ATOM 751 C CA . ILE A 1 103 ? 13.125 3.046 -17.821 1.00 92.62 103 ILE A CA 1
ATOM 752 C C . ILE A 1 103 ? 13.116 2.135 -19.044 1.00 92.62 103 ILE A C 1
ATOM 754 O O . ILE A 1 103 ? 13.866 1.159 -19.122 1.00 92.62 103 ILE A O 1
ATOM 758 N N . LEU A 1 104 ? 12.269 2.468 -20.009 1.00 92.81 104 LEU A N 1
ATOM 759 C CA . LEU A 1 104 ? 12.059 1.699 -21.225 1.00 92.81 104 LEU A CA 1
ATOM 760 C C . LEU A 1 104 ? 12.566 2.474 -22.435 1.00 92.81 104 LEU A C 1
ATOM 762 O O . LEU A 1 104 ? 12.323 3.674 -22.558 1.00 92.81 104 LEU A O 1
ATOM 766 N N . HIS A 1 105 ? 13.217 1.777 -23.361 1.00 92.44 105 HIS A N 1
ATOM 767 C CA . HIS A 1 105 ? 13.425 2.269 -24.718 1.00 92.44 105 HIS A CA 1
ATOM 768 C C . HIS A 1 105 ? 12.200 1.892 -25.555 1.00 92.44 105 HIS A C 1
ATOM 770 O O . HIS A 1 105 ? 12.047 0.738 -25.956 1.00 92.44 105 HIS A O 1
ATOM 776 N N . ALA A 1 106 ? 11.319 2.868 -25.784 1.00 89.06 106 ALA A N 1
ATOM 777 C CA . ALA A 1 106 ? 10.018 2.669 -26.426 1.00 89.06 106 ALA A CA 1
ATOM 778 C C . ALA A 1 106 ? 10.083 2.666 -27.965 1.00 89.06 106 ALA A C 1
ATOM 780 O O . ALA A 1 106 ? 9.111 2.317 -28.630 1.00 89.06 106 ALA A O 1
ATOM 781 N N . GLY A 1 107 ? 11.222 3.056 -28.540 1.00 90.06 107 GLY A N 1
ATOM 782 C CA . GLY A 1 107 ? 11.448 3.135 -29.981 1.00 90.06 107 GLY A CA 1
ATOM 783 C C . GLY A 1 107 ? 12.261 4.371 -30.349 1.00 90.06 107 GLY A C 1
ATOM 784 O O . GLY A 1 107 ? 12.943 4.951 -29.507 1.00 90.06 107 GLY A O 1
ATOM 785 N N . SER A 1 108 ? 12.179 4.803 -31.606 1.00 92.69 108 SER A N 1
ATOM 786 C CA . SER A 1 108 ? 12.904 5.981 -32.092 1.00 92.69 108 SER A CA 1
ATOM 787 C C . SER A 1 108 ? 11.974 6.950 -32.816 1.00 92.69 108 SER A C 1
ATOM 789 O O . SER A 1 108 ? 11.078 6.535 -33.549 1.00 92.69 108 SER A O 1
ATOM 791 N N . ALA A 1 109 ? 12.192 8.248 -32.613 1.00 89.75 109 ALA A N 1
ATOM 792 C CA . ALA A 1 109 ? 11.500 9.310 -33.329 1.00 89.75 109 ALA A CA 1
ATOM 793 C C . ALA A 1 109 ? 11.966 9.377 -34.801 1.00 89.75 109 ALA A C 1
ATOM 795 O O . ALA A 1 109 ? 13.039 8.853 -35.134 1.00 89.75 109 ALA A O 1
ATOM 796 N N . PRO A 1 110 ? 11.212 10.049 -35.695 1.00 89.19 110 PRO A N 1
ATOM 797 C CA . PRO A 1 110 ? 11.687 10.345 -37.045 1.00 89.19 110 PRO A CA 1
ATOM 798 C C . PRO A 1 110 ? 13.061 11.032 -36.996 1.00 89.19 110 PRO A C 1
ATOM 800 O O . PRO A 1 110 ? 13.228 12.033 -36.306 1.00 89.19 110 PRO A O 1
ATOM 803 N N . GLY A 1 111 ? 14.056 10.468 -37.688 1.00 89.62 111 GLY A N 1
ATOM 804 C CA . GLY A 1 111 ? 15.460 10.900 -37.595 1.00 89.62 111 GLY A CA 1
ATOM 805 C C . GLY A 1 111 ? 16.348 10.036 -36.688 1.00 89.62 111 GLY A C 1
ATOM 806 O O . GLY A 1 111 ? 17.538 10.306 -36.578 1.00 89.62 111 GLY A O 1
ATOM 807 N N . GLY A 1 112 ? 15.805 8.978 -36.073 1.00 91.50 112 GLY A N 1
ATOM 808 C CA . GLY A 1 112 ? 16.583 7.959 -35.355 1.00 91.50 112 GLY A CA 1
ATOM 809 C C . GLY A 1 112 ? 16.901 8.292 -33.895 1.00 91.50 112 GLY A C 1
ATOM 810 O O . GLY A 1 112 ? 17.626 7.542 -33.248 1.00 91.50 112 GLY A O 1
ATOM 811 N N . GLN A 1 113 ? 16.356 9.384 -33.352 1.00 92.56 113 GLN A N 1
ATOM 812 C CA . GLN A 1 113 ? 16.540 9.737 -31.945 1.00 92.56 113 GLN A CA 1
ATOM 813 C C . GLN A 1 113 ? 15.811 8.729 -31.034 1.00 92.56 113 GLN A C 1
ATOM 815 O O . GLN A 1 113 ? 14.599 8.563 -31.187 1.00 92.56 113 GLN A O 1
ATOM 820 N N . PRO A 1 114 ? 16.493 8.084 -30.068 1.00 91.25 114 PRO A N 1
ATOM 821 C CA . PRO A 1 114 ? 15.850 7.181 -29.114 1.00 91.25 114 PRO A CA 1
ATOM 822 C C . PRO A 1 114 ? 14.798 7.887 -28.250 1.00 91.25 114 PRO A C 1
ATOM 824 O O . PRO A 1 114 ? 15.009 9.009 -27.786 1.00 91.25 114 PRO A O 1
ATOM 827 N N . ILE A 1 115 ? 13.683 7.202 -28.001 1.00 91.56 115 ILE A N 1
ATOM 828 C CA . ILE A 1 115 ? 12.608 7.636 -27.108 1.00 91.56 115 ILE A CA 1
ATOM 829 C C . ILE A 1 115 ? 12.663 6.781 -25.846 1.00 91.56 115 ILE A C 1
ATOM 831 O O . ILE A 1 115 ? 12.486 5.561 -25.898 1.00 91.56 115 ILE A O 1
ATOM 835 N N . PHE A 1 116 ? 12.862 7.438 -24.706 1.00 90.81 116 PHE A N 1
ATOM 836 C CA . PHE A 1 116 ? 12.832 6.795 -23.399 1.00 90.81 116 PHE A CA 1
ATOM 837 C C . PHE A 1 116 ? 11.565 7.170 -22.642 1.00 90.81 116 PHE A C 1
ATOM 839 O O . PHE A 1 116 ? 11.166 8.334 -22.617 1.00 90.81 116 PHE A O 1
ATOM 846 N N . GLN A 1 117 ? 10.954 6.178 -22.007 1.00 90.81 117 GLN A N 1
ATOM 847 C CA . GLN A 1 117 ? 9.782 6.349 -21.161 1.00 90.81 117 GLN A CA 1
ATOM 848 C C . GLN A 1 117 ? 10.088 5.811 -19.765 1.00 90.81 117 GLN A C 1
ATOM 850 O O . GLN A 1 117 ? 10.539 4.676 -19.622 1.00 90.81 117 GLN A O 1
ATOM 855 N N . SER A 1 118 ? 9.814 6.614 -18.738 1.00 90.38 118 SER A N 1
ATOM 856 C CA . SER A 1 118 ? 9.789 6.147 -17.351 1.00 90.38 118 SER A CA 1
ATOM 857 C C . SER A 1 118 ? 8.392 5.636 -17.019 1.00 90.38 118 SER A C 1
ATOM 859 O O . SER A 1 118 ? 7.398 6.298 -17.320 1.00 90.38 118 SER A O 1
ATOM 861 N N . VAL A 1 119 ? 8.323 4.460 -16.406 1.00 90.81 119 VAL A N 1
ATOM 862 C CA . VAL A 1 119 ? 7.092 3.864 -15.891 1.00 90.81 119 VAL A CA 1
ATOM 863 C C . VAL A 1 119 ? 7.201 3.776 -14.386 1.00 90.81 119 VAL A C 1
ATOM 865 O O . VAL A 1 119 ? 8.006 2.999 -13.869 1.00 90.81 119 VAL A O 1
ATOM 868 N N . ASP A 1 120 ? 6.380 4.557 -13.695 1.00 91.50 120 ASP A N 1
ATOM 869 C CA . ASP A 1 120 ? 6.346 4.541 -12.241 1.00 91.50 120 ASP A CA 1
ATOM 870 C C . ASP A 1 120 ? 5.736 3.236 -11.732 1.00 91.50 120 ASP A C 1
ATOM 872 O O . ASP A 1 120 ? 4.784 2.675 -12.297 1.00 91.50 120 ASP A O 1
ATOM 876 N N . VAL A 1 121 ? 6.322 2.755 -10.645 1.00 92.12 121 VAL A N 1
ATOM 877 C CA . VAL A 1 121 ? 5.952 1.519 -9.974 1.00 92.12 121 VAL A CA 1
ATOM 878 C C . VAL A 1 121 ? 5.735 1.836 -8.507 1.00 92.12 121 VAL A C 1
ATOM 880 O O . VAL A 1 121 ? 6.578 2.443 -7.844 1.00 92.12 121 VAL A O 1
ATOM 883 N N . GLY A 1 122 ? 4.607 1.385 -7.984 1.00 93.00 122 GLY A N 1
ATOM 884 C CA . GLY A 1 122 ? 4.279 1.480 -6.571 1.00 93.00 122 GLY A CA 1
ATOM 885 C C . GLY A 1 122 ? 3.887 0.132 -5.999 1.00 93.00 122 GLY A C 1
ATOM 886 O O . GLY A 1 122 ? 3.912 -0.891 -6.687 1.00 93.00 122 GLY A O 1
ATOM 887 N N . THR A 1 123 ? 3.555 0.132 -4.718 1.00 94.00 123 THR A N 1
ATOM 888 C CA . THR A 1 123 ? 3.147 -1.072 -4.004 1.00 94.00 123 THR A CA 1
ATOM 889 C C . THR A 1 123 ? 1.865 -1.657 -4.599 1.00 94.00 123 THR A C 1
ATOM 891 O O . THR A 1 123 ? 0.900 -0.941 -4.868 1.00 94.00 123 THR A O 1
ATOM 894 N N . GLY A 1 124 ? 1.838 -2.978 -4.761 1.00 92.50 124 GLY A N 1
ATOM 895 C CA . GLY A 1 124 ? 0.620 -3.742 -4.987 1.00 92.50 124 GLY A CA 1
ATOM 896 C C . GLY A 1 124 ? 0.585 -4.989 -4.110 1.00 92.50 124 GLY A C 1
ATOM 897 O O . GLY A 1 124 ? 1.615 -5.616 -3.851 1.00 92.50 124 GLY A O 1
ATOM 898 N N . CYS A 1 125 ? -0.616 -5.363 -3.683 1.00 93.25 125 CYS A N 1
ATOM 899 C CA . 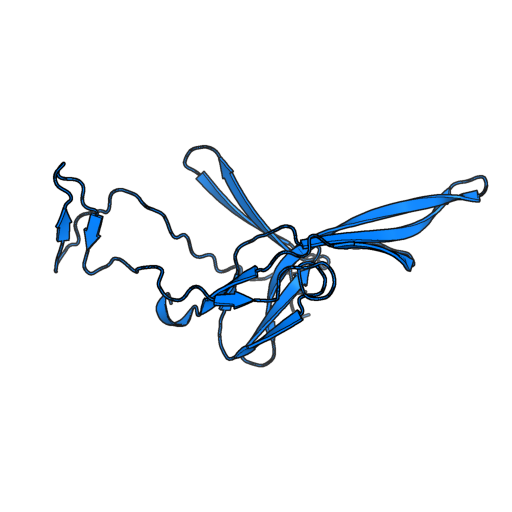CYS A 1 125 ? -0.923 -6.636 -3.043 1.00 93.25 125 CYS A CA 1
ATOM 900 C C . CYS A 1 125 ? -2.140 -7.249 -3.742 1.00 93.25 125 CYS A C 1
ATOM 902 O O . CYS A 1 125 ? -3.074 -6.537 -4.106 1.00 93.25 125 CYS A O 1
ATOM 904 N N . HIS A 1 126 ? -2.108 -8.550 -4.001 1.00 91.12 126 HIS A N 1
ATOM 905 C CA . HIS A 1 126 ? -3.218 -9.254 -4.641 1.00 91.12 126 HIS A CA 1
ATOM 906 C C . HIS A 1 126 ? -3.264 -10.701 -4.181 1.00 91.12 126 HIS A C 1
ATOM 908 O O . HIS A 1 126 ? -2.230 -11.273 -3.821 1.00 91.12 126 HIS A O 1
ATOM 914 N N . ASP A 1 127 ? -4.462 -11.273 -4.239 1.00 91.31 127 ASP A N 1
ATOM 915 C CA . ASP A 1 127 ? -4.670 -12.690 -3.992 1.00 91.31 127 ASP A CA 1
ATOM 916 C C . ASP A 1 127 ? -3.836 -13.524 -4.969 1.00 91.31 127 ASP A C 1
ATOM 918 O O . ASP A 1 127 ? -3.866 -13.329 -6.189 1.00 91.31 127 ASP A O 1
ATOM 922 N N . ASP A 1 128 ? -3.099 -14.476 -4.416 1.00 91.25 128 ASP A N 1
ATOM 923 C CA . ASP A 1 128 ? -2.311 -15.457 -5.144 1.00 91.25 128 ASP A CA 1
ATOM 924 C C . ASP A 1 128 ? -2.428 -16.789 -4.404 1.00 91.25 128 ASP A C 1
ATOM 926 O O . ASP A 1 128 ? -1.955 -16.924 -3.286 1.00 91.25 128 ASP A O 1
ATOM 930 N N . THR A 1 129 ? -3.102 -17.775 -4.995 1.00 89.62 129 THR A N 1
ATOM 931 C CA . THR A 1 129 ? -3.107 -19.173 -4.519 1.00 89.62 129 THR A CA 1
ATOM 932 C C . THR A 1 129 ? -3.375 -19.358 -3.005 1.00 89.62 129 THR A C 1
ATOM 934 O O . THR A 1 129 ? -2.722 -20.153 -2.333 1.00 89.62 129 THR A O 1
ATOM 937 N N . GLY A 1 130 ? -4.350 -18.634 -2.440 1.00 88.31 130 GLY A N 1
ATOM 938 C CA . GLY A 1 130 ? -4.710 -18.739 -1.013 1.00 88.31 130 GLY A CA 1
ATOM 939 C C . GLY A 1 130 ? -3.824 -17.926 -0.057 1.00 88.31 130 GLY A C 1
ATOM 940 O O . GLY A 1 130 ? -3.938 -18.057 1.163 1.00 88.31 130 GLY A O 1
ATOM 941 N N . GLY A 1 131 ? -2.961 -17.072 -0.599 1.00 94.69 131 GLY A N 1
ATOM 942 C CA . GLY A 1 131 ? -2.222 -16.054 0.132 1.00 94.69 131 GLY A CA 1
ATOM 943 C C . GLY A 1 131 ? -2.206 -14.726 -0.615 1.00 94.69 131 GLY A C 1
ATOM 944 O O . GLY A 1 131 ? -2.952 -14.516 -1.570 1.00 94.69 131 GLY A O 1
ATOM 945 N N . THR A 1 132 ? -1.329 -13.832 -0.178 1.00 95.81 132 THR A N 1
ATOM 946 C CA . THR A 1 132 ? -1.148 -12.506 -0.762 1.00 95.81 132 THR A CA 1
ATOM 947 C C . THR A 1 132 ? 0.236 -12.396 -1.381 1.00 95.81 132 THR A C 1
ATOM 949 O O . THR A 1 132 ? 1.253 -12.643 -0.724 1.00 95.81 132 THR A O 1
ATOM 952 N N . ARG A 1 133 ? 0.291 -11.977 -2.646 1.00 95.88 133 ARG A N 1
ATOM 953 C CA . ARG A 1 133 ? 1.535 -11.605 -3.322 1.00 95.88 133 ARG A CA 1
ATOM 954 C C . ARG A 1 133 ? 1.722 -10.095 -3.264 1.00 95.88 133 ARG A C 1
ATOM 956 O O . ARG A 1 133 ? 0.904 -9.340 -3.790 1.00 95.88 133 ARG A O 1
ATOM 963 N N . ILE A 1 134 ? 2.822 -9.667 -2.655 1.00 95.38 134 ILE A N 1
ATOM 964 C CA . ILE A 1 134 ? 3.192 -8.267 -2.440 1.00 95.38 134 ILE A CA 1
ATOM 965 C C . ILE A 1 134 ? 4.415 -7.951 -3.288 1.00 95.38 134 ILE A C 1
ATOM 967 O O . ILE A 1 134 ? 5.470 -8.560 -3.105 1.00 95.38 134 ILE A O 1
ATOM 971 N N . ARG A 1 135 ? 4.270 -7.015 -4.228 1.00 93.69 135 ARG A N 1
ATOM 972 C CA . ARG A 1 135 ? 5.339 -6.624 -5.156 1.00 93.69 135 ARG A CA 1
ATOM 973 C C . ARG A 1 135 ? 5.058 -5.288 -5.830 1.00 93.69 135 ARG A C 1
ATOM 975 O O . ARG A 1 135 ? 3.938 -4.784 -5.770 1.00 93.69 135 ARG A O 1
ATOM 982 N N . GLY A 1 136 ? 6.048 -4.762 -6.546 1.00 91.62 136 GLY A N 1
ATOM 983 C CA . GLY A 1 136 ? 5.848 -3.604 -7.414 1.00 91.62 136 GLY A CA 1
ATOM 984 C C . GLY A 1 136 ? 4.821 -3.849 -8.520 1.00 91.62 136 GLY A C 1
ATOM 985 O O . GLY A 1 136 ? 4.821 -4.897 -9.169 1.00 91.62 136 GLY A O 1
ATOM 986 N N . GLN A 1 137 ? 3.930 -2.880 -8.720 1.00 91.31 137 GLN A N 1
ATOM 987 C CA . GLN A 1 137 ? 2.917 -2.849 -9.772 1.00 91.31 137 GLN A CA 1
ATOM 988 C C . GLN A 1 137 ? 2.898 -1.486 -10.467 1.00 91.31 137 GLN A C 1
ATOM 990 O O . GLN A 1 137 ? 3.238 -0.465 -9.871 1.00 91.31 137 GLN A O 1
ATOM 995 N N . SER A 1 138 ? 2.469 -1.470 -11.729 1.00 87.88 138 SER A N 1
ATOM 996 C CA . SER A 1 138 ? 2.200 -0.241 -12.476 1.00 87.88 138 SER A CA 1
ATOM 997 C C . SER A 1 138 ? 0.797 -0.282 -13.068 1.00 87.88 138 SER A C 1
ATOM 999 O O . SER A 1 138 ? 0.288 -1.335 -13.458 1.00 87.88 138 SER A O 1
ATOM 1001 N N . SER A 1 139 ? 0.176 0.889 -13.151 1.00 79.19 139 SER A N 1
ATOM 1002 C CA . SER A 1 139 ? -1.123 1.092 -13.789 1.00 79.19 139 SER A CA 1
ATOM 1003 C C . SER A 1 139 ? -1.021 1.336 -15.295 1.00 79.19 139 SER A C 1
ATOM 1005 O O . SER A 1 139 ? -2.038 1.360 -15.990 1.00 79.19 139 SER A O 1
ATOM 1007 N N . THR A 1 140 ? 0.196 1.503 -15.817 1.00 76.19 140 THR A N 1
ATOM 1008 C CA . THR A 1 140 ? 0.435 1.818 -17.227 1.00 76.19 140 THR A CA 1
ATOM 1009 C C . THR A 1 140 ? 0.949 0.607 -17.990 1.00 76.19 140 THR A C 1
ATOM 1011 O O . THR A 1 140 ? 1.759 -0.174 -17.495 1.00 76.19 140 THR A O 1
ATOM 1014 N N . THR A 1 141 ? 0.465 0.447 -19.224 1.00 71.25 141 THR A N 1
ATOM 1015 C CA . THR A 1 141 ? 1.117 -0.438 -20.193 1.00 71.25 141 THR A CA 1
ATOM 1016 C C . THR A 1 141 ? 2.156 0.388 -20.923 1.00 71.25 141 THR A C 1
ATOM 1018 O O . THR A 1 141 ? 1.824 1.439 -21.469 1.00 71.25 141 THR A O 1
ATOM 1021 N N . ALA A 1 142 ? 3.390 -0.090 -20.959 1.00 70.25 142 ALA A N 1
ATOM 1022 C CA . ALA A 1 142 ? 4.427 0.512 -21.770 1.00 70.25 142 ALA A CA 1
ATOM 1023 C C . ALA A 1 142 ? 5.060 -0.549 -22.667 1.00 70.25 142 ALA A C 1
ATOM 1025 O O . ALA A 1 142 ? 5.118 -1.729 -22.321 1.00 70.25 142 ALA A O 1
ATOM 1026 N N . SER A 1 143 ? 5.463 -0.115 -23.856 1.00 72.88 143 SER A N 1
ATOM 1027 C CA . SER A 1 143 ? 6.060 -0.966 -24.882 1.00 72.88 143 SER A CA 1
ATOM 1028 C C . SER A 1 143 ? 7.549 -0.667 -25.002 1.00 72.88 143 SER A C 1
ATOM 1030 O O . SER A 1 143 ? 7.989 0.432 -24.666 1.00 72.88 143 SER A O 1
ATOM 1032 N N . GLY A 1 144 ? 8.315 -1.650 -25.467 1.00 81.38 144 GLY A N 1
ATOM 1033 C CA . GLY A 1 144 ? 9.762 -1.539 -25.598 1.00 81.38 144 GLY A CA 1
ATOM 1034 C C . GLY A 1 144 ? 10.534 -2.344 -24.559 1.00 81.38 144 GLY A C 1
ATOM 1035 O O . GLY A 1 144 ? 9.964 -3.088 -23.758 1.00 81.38 144 GLY A O 1
ATOM 1036 N N . SER A 1 145 ? 11.854 -2.216 -24.611 1.00 87.38 145 SER A N 1
ATOM 1037 C CA . SER A 1 145 ? 12.771 -2.998 -23.780 1.00 87.38 145 SER A CA 1
ATOM 1038 C C . SER A 1 145 ? 13.215 -2.196 -22.565 1.00 87.38 145 SER A C 1
ATOM 1040 O O . SER A 1 145 ? 13.528 -1.010 -22.685 1.00 87.38 145 SER A O 1
ATOM 1042 N N . SER A 1 146 ? 13.287 -2.850 -21.405 1.00 89.12 146 SER A N 1
ATOM 1043 C CA . SER A 1 146 ? 13.892 -2.250 -20.214 1.00 89.12 146 SER A CA 1
ATOM 1044 C C . SER A 1 146 ? 15.373 -1.979 -20.450 1.00 89.12 146 SER A C 1
ATOM 1046 O O . SER A 1 146 ? 16.109 -2.859 -20.893 1.00 89.12 146 SER A O 1
ATOM 1048 N N . VAL A 1 147 ? 15.788 -0.746 -20.172 1.00 93.69 147 VAL A N 1
ATOM 1049 C CA . VAL A 1 147 ? 17.176 -0.276 -20.301 1.00 93.69 147 VAL A CA 1
ATOM 1050 C C . VAL A 1 147 ? 17.744 0.229 -18.979 1.00 93.69 147 VAL A C 1
ATOM 1052 O O . VAL A 1 147 ? 18.929 0.536 -18.893 1.00 93.69 147 VAL A O 1
ATOM 1055 N N . GLY A 1 148 ? 16.917 0.306 -17.938 1.00 92.50 148 GLY A N 1
ATOM 1056 C CA . GLY A 1 148 ? 17.342 0.725 -16.614 1.00 92.50 148 GLY A CA 1
ATOM 1057 C C . GLY A 1 148 ? 16.188 0.782 -15.628 1.00 92.50 148 GLY A C 1
ATOM 1058 O O . GLY A 1 148 ? 15.019 0.640 -15.985 1.00 92.50 148 GLY A O 1
ATOM 1059 N N . THR A 1 149 ? 16.528 1.009 -14.368 1.00 92.81 149 THR A N 1
ATOM 1060 C CA . THR A 1 149 ? 15.562 1.171 -13.283 1.00 92.81 149 THR A CA 1
ATOM 1061 C C . THR A 1 149 ? 16.057 2.224 -12.314 1.00 92.81 149 THR A C 1
ATOM 1063 O O . THR A 1 149 ? 17.245 2.254 -11.988 1.00 92.81 149 THR A O 1
ATOM 1066 N N . THR A 1 150 ? 15.142 3.013 -11.772 1.00 93.56 150 THR A N 1
ATOM 1067 C CA . THR A 1 150 ? 15.391 3.794 -10.564 1.00 93.56 150 THR A CA 1
ATOM 1068 C C . THR A 1 150 ? 14.753 3.050 -9.407 1.00 93.56 150 THR A C 1
ATOM 1070 O O . THR A 1 150 ? 13.532 3.002 -9.313 1.00 93.56 150 THR A O 1
ATOM 1073 N N . ASN A 1 151 ? 15.560 2.447 -8.534 1.00 94.00 151 ASN A N 1
ATOM 1074 C CA . ASN A 1 151 ? 15.044 1.760 -7.354 1.00 94.00 151 ASN A CA 1
ATOM 1075 C C . ASN A 1 151 ? 15.106 2.676 -6.127 1.00 94.00 151 ASN A C 1
ATOM 1077 O O . ASN A 1 151 ? 16.176 3.177 -5.788 1.00 94.00 151 ASN A O 1
ATOM 1081 N N . SER A 1 152 ? 13.978 2.846 -5.436 1.00 93.56 152 SER A N 1
ATOM 1082 C CA . SER A 1 152 ? 13.925 3.586 -4.169 1.00 93.56 152 SER A CA 1
ATOM 1083 C C . SER A 1 152 ? 14.681 2.884 -3.034 1.00 93.56 152 SER A C 1
ATOM 1085 O O . SER A 1 152 ? 15.150 3.541 -2.109 1.00 93.56 152 SER A O 1
ATOM 1087 N N . GLY A 1 153 ? 14.797 1.550 -3.089 1.00 94.44 153 GLY A N 1
ATOM 1088 C CA . GLY A 1 153 ? 15.446 0.751 -2.049 1.00 94.44 153 GLY A CA 1
ATOM 1089 C C . GLY A 1 153 ? 14.726 0.775 -0.696 1.00 94.44 153 GLY A C 1
ATOM 1090 O O . GLY A 1 153 ? 15.339 0.446 0.316 1.00 94.44 153 GLY A O 1
ATOM 1091 N N . ILE A 1 154 ? 13.457 1.183 -0.649 1.00 94.81 154 ILE A N 1
ATOM 1092 C CA . ILE A 1 154 ? 12.676 1.250 0.594 1.00 94.81 154 ILE A CA 1
ATOM 1093 C C . ILE A 1 154 ? 12.076 -0.110 0.966 1.00 94.81 154 ILE A C 1
ATOM 1095 O O . ILE A 1 154 ? 12.103 -1.057 0.183 1.00 94.81 154 ILE A O 1
ATOM 1099 N N . VAL A 1 155 ? 11.509 -0.199 2.164 1.00 95.31 155 VAL A N 1
ATOM 1100 C CA . VAL A 1 155 ? 10.711 -1.346 2.620 1.00 95.31 155 VAL A CA 1
ATOM 1101 C C . VAL A 1 155 ? 9.220 -1.047 2.492 1.00 95.31 155 VAL A C 1
ATOM 1103 O O . VAL A 1 155 ? 8.826 0.119 2.468 1.00 95.31 155 VAL A O 1
ATOM 1106 N N . ILE A 1 156 ? 8.401 -2.096 2.433 1.00 95.19 156 ILE A N 1
ATOM 1107 C CA . ILE A 1 156 ? 6.936 -2.000 2.475 1.00 95.19 156 ILE A CA 1
ATOM 1108 C C . ILE A 1 156 ? 6.470 -2.335 3.890 1.00 95.19 156 ILE A C 1
ATOM 1110 O O . ILE A 1 156 ? 6.949 -3.295 4.490 1.00 95.19 156 ILE A O 1
ATOM 1114 N N . THR A 1 157 ? 5.511 -1.577 4.404 1.00 95.25 157 THR A N 1
ATOM 1115 C CA . THR A 1 157 ? 4.809 -1.897 5.646 1.00 95.25 157 THR A CA 1
ATOM 1116 C C . THR A 1 157 ? 3.516 -2.632 5.310 1.00 95.25 157 THR A C 1
ATOM 1118 O O . THR A 1 157 ? 2.729 -2.185 4.476 1.00 95.25 157 THR A O 1
ATOM 1121 N N . ALA A 1 158 ? 3.274 -3.758 5.967 1.00 95.25 158 ALA A N 1
ATOM 1122 C CA . ALA A 1 158 ? 2.097 -4.587 5.757 1.00 95.25 158 ALA A CA 1
ATOM 1123 C C . ALA A 1 158 ? 1.448 -4.992 7.080 1.00 95.25 158 ALA A C 1
ATOM 1125 O O . ALA A 1 158 ? 2.084 -4.942 8.130 1.00 95.25 158 ALA A O 1
ATOM 1126 N N . ILE A 1 159 ? 0.193 -5.423 7.008 1.00 95.44 159 ILE A N 1
ATOM 1127 C CA . ILE A 1 159 ? -0.564 -5.981 8.131 1.00 95.44 159 ILE A CA 1
ATOM 1128 C C . ILE A 1 159 ? -1.287 -7.247 7.703 1.00 95.44 159 ILE A C 1
ATOM 1130 O O . ILE A 1 159 ? -1.689 -7.372 6.542 1.00 95.44 159 ILE A O 1
ATOM 1134 N N . ASN A 1 160 ? -1.477 -8.164 8.647 1.00 94.38 160 ASN A N 1
ATOM 1135 C CA . ASN A 1 160 ? -2.359 -9.300 8.446 1.00 94.38 160 ASN A CA 1
ATOM 1136 C C . ASN A 1 160 ? -3.802 -8.831 8.652 1.00 94.38 160 ASN A C 1
ATOM 1138 O O . ASN A 1 160 ? -4.125 -8.274 9.698 1.00 94.38 160 ASN A O 1
ATOM 1142 N N . THR A 1 161 ? -4.681 -9.036 7.671 1.00 92.69 161 THR A N 1
ATOM 1143 C CA . THR A 1 161 ? -6.049 -8.500 7.769 1.00 92.69 161 THR A CA 1
ATOM 1144 C C . THR A 1 161 ? -6.939 -9.296 8.715 1.00 92.69 161 THR A C 1
ATOM 1146 O O . THR A 1 161 ? -7.967 -8.786 9.137 1.00 92.69 161 THR A O 1
ATOM 1149 N N . ALA A 1 162 ? -6.536 -10.498 9.142 1.00 90.50 162 ALA A N 1
ATOM 1150 C CA . ALA A 1 162 ? -7.368 -11.362 9.980 1.00 90.50 162 ALA A CA 1
ATOM 1151 C C . ALA A 1 162 ? -7.771 -10.731 11.328 1.00 90.50 162 ALA A C 1
ATOM 1153 O O . ALA A 1 162 ? -8.810 -11.084 11.877 1.00 90.50 162 ALA A O 1
ATOM 1154 N N . ALA A 1 163 ? -6.970 -9.805 11.868 1.00 84.25 163 ALA A N 1
ATOM 1155 C CA . ALA A 1 163 ? -7.302 -9.065 13.090 1.00 84.25 163 ALA A CA 1
ATOM 1156 C C . ALA A 1 163 ? -8.251 -7.870 12.847 1.00 84.25 163 ALA A C 1
ATOM 1158 O O . ALA A 1 163 ? -8.752 -7.272 13.803 1.00 84.25 163 ALA A O 1
ATOM 1159 N N . TYR A 1 164 ? -8.473 -7.508 11.582 1.00 86.69 164 TYR A N 1
ATOM 1160 C CA . TYR A 1 164 ? -9.170 -6.298 11.144 1.00 86.69 164 TYR A CA 1
ATOM 1161 C C . TYR A 1 164 ? -10.382 -6.567 10.244 1.00 86.69 164 TYR A C 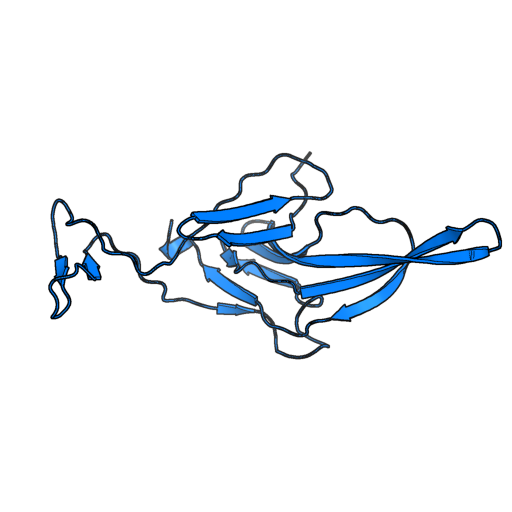1
ATOM 1163 O O . TYR A 1 164 ? -11.075 -5.599 9.921 1.00 86.69 164 TYR A O 1
ATOM 1171 N N . ASP A 1 165 ? -10.686 -7.834 9.957 1.00 83.88 165 ASP A N 1
ATOM 1172 C CA . ASP A 1 165 ? -11.888 -8.305 9.248 1.00 83.88 165 ASP A CA 1
ATOM 1173 C C . ASP A 1 165 ? -13.088 -8.580 10.184 1.00 83.88 165 ASP A C 1
ATOM 1175 O O . ASP A 1 165 ? -12.932 -8.538 11.434 1.00 83.88 165 ASP A O 1
#

Sequence (165 aa):
MAAGPGLISASKSGNTFSVDASNYRRSAFVLEAYFFAIYPLTLPAWGVAIWDAEGTLVLTNESRVLSDLTTIGSPGAVSGGLNIDKYMAGKWAVNPMGLGSVILHAGSAPGGQPIFQSVDVGTGCHDDTGGTRIRGQSSTTASGSSVGTTNSGIVITAINTAAYD